Protein AF-A0A0D2W144-F1 (afdb_monomer_lite)

Secondary structure (DSSP, 8-state):
--HHHHHHHH--SS-B-SS-HHHHHHHHHHHHHHTT-GGGGG-----TTSTTHHHHHHHHHHHHHHHHHTB-HHHHHHHHHHHHHTT-

Structure (mmCIF, N/CA/C/O backbone):
data_AF-A0A0D2W144-F1
#
_entry.id   AF-A0A0D2W144-F1
#
loop_
_atom_site.group_PDB
_atom_site.id
_atom_site.type_symbol
_atom_site.label_atom_id
_atom_site.label_alt_id
_atom_site.label_comp_id
_atom_site.label_asym_id
_atom_site.label_entity_id
_atom_site.label_seq_id
_atom_site.pdbx_PDB_ins_code
_atom_site.Cartn_x
_atom_site.Cartn_y
_atom_site.Cartn_z
_atom_site.occupancy
_atom_site.B_iso_or_equiv
_atom_site.auth_seq_id
_atom_site.auth_comp_id
_atom_site.auth_asym_id
_atom_site.auth_atom_id
_atom_site.pdbx_PDB_model_num
ATOM 1 N N . MET A 1 1 ? 10.146 16.475 10.995 1.00 53.69 1 MET A N 1
ATOM 2 C CA . MET A 1 1 ? 9.686 15.117 10.633 1.00 53.69 1 MET A CA 1
ATOM 3 C C . MET A 1 1 ? 10.893 14.204 10.651 1.00 53.69 1 MET A C 1
ATOM 5 O O . MET A 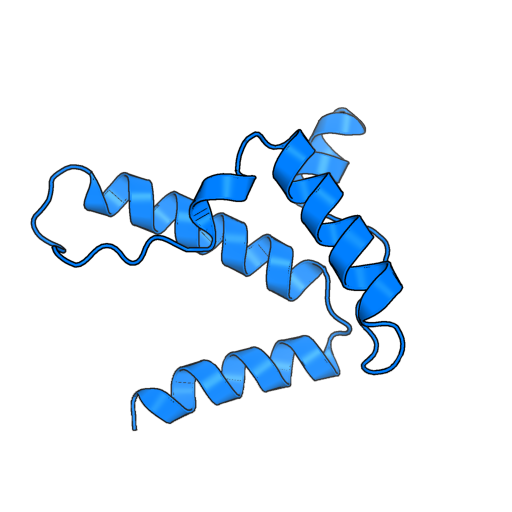1 1 ? 11.908 14.583 10.077 1.00 53.69 1 MET A O 1
ATOM 9 N N . SER A 1 2 ? 10.827 13.079 11.359 1.00 69.00 2 SER A N 1
ATOM 10 C CA . SER A 1 2 ? 11.905 12.085 11.368 1.00 69.00 2 SER A CA 1
ATOM 11 C C . SER A 1 2 ? 11.853 11.215 10.102 1.00 69.00 2 SER A C 1
ATOM 13 O O . SER A 1 2 ? 10.812 11.119 9.454 1.00 69.00 2 SER A O 1
ATOM 15 N N . ASN A 1 3 ? 12.954 10.542 9.746 1.00 56.50 3 ASN A N 1
ATOM 16 C CA . ASN A 1 3 ? 12.961 9.587 8.624 1.00 56.50 3 ASN A CA 1
ATOM 17 C C . ASN A 1 3 ? 11.990 8.409 8.843 1.00 56.50 3 ASN A C 1
ATOM 19 O O . ASN A 1 3 ? 11.475 7.851 7.876 1.00 56.50 3 ASN A O 1
ATOM 23 N N . PHE A 1 4 ? 11.697 8.063 10.101 1.00 57.78 4 PHE A N 1
ATOM 24 C CA . PHE A 1 4 ? 10.684 7.065 10.451 1.00 57.78 4 PHE A CA 1
ATOM 25 C C . PHE A 1 4 ? 9.269 7.529 10.081 1.00 57.78 4 PHE A C 1
ATOM 27 O O . PHE A 1 4 ? 8.504 6.742 9.524 1.00 57.78 4 PHE A O 1
ATOM 34 N N . ASP A 1 5 ? 8.955 8.811 10.291 1.00 59.31 5 ASP A N 1
ATOM 35 C CA . ASP A 1 5 ? 7.659 9.393 9.910 1.00 59.31 5 ASP A CA 1
ATOM 36 C C . ASP A 1 5 ? 7.476 9.417 8.382 1.00 59.31 5 ASP A C 1
ATOM 38 O O . ASP A 1 5 ? 6.367 9.253 7.875 1.00 59.31 5 ASP A O 1
ATOM 42 N N . LEU A 1 6 ? 8.574 9.581 7.634 1.00 57.44 6 LEU A N 1
ATOM 43 C CA . LEU A 1 6 ? 8.564 9.575 6.171 1.00 57.44 6 LEU A CA 1
ATOM 44 C C . LEU A 1 6 ? 8.318 8.165 5.602 1.00 57.44 6 LEU A C 1
ATOM 46 O O . LEU A 1 6 ? 7.455 7.999 4.741 1.00 57.44 6 LEU A O 1
ATOM 50 N N . CYS A 1 7 ? 9.010 7.138 6.113 1.00 58.78 7 CYS A N 1
ATOM 51 C CA . CYS A 1 7 ? 8.778 5.740 5.716 1.00 58.78 7 CYS A CA 1
ATOM 52 C C . CYS A 1 7 ? 7.370 5.256 6.089 1.00 58.78 7 CYS A C 1
ATOM 54 O O . CYS A 1 7 ? 6.725 4.579 5.288 1.00 58.78 7 CYS A O 1
ATOM 56 N N . ALA A 1 8 ? 6.860 5.653 7.260 1.00 63.09 8 ALA A N 1
ATOM 57 C CA . ALA A 1 8 ? 5.481 5.372 7.660 1.00 63.09 8 ALA A CA 1
ATOM 58 C C . ALA A 1 8 ? 4.453 6.048 6.730 1.00 63.09 8 ALA A C 1
ATOM 60 O O . ALA A 1 8 ? 3.357 5.526 6.522 1.00 63.09 8 ALA A O 1
ATOM 61 N N . SER A 1 9 ? 4.802 7.191 6.129 1.00 67.19 9 SER A N 1
ATOM 62 C CA . SER A 1 9 ? 3.906 7.928 5.235 1.00 67.19 9 SER A CA 1
ATOM 63 C C . SER A 1 9 ? 3.933 7.440 3.780 1.00 67.19 9 SER A C 1
ATOM 65 O O . SER A 1 9 ? 2.900 7.523 3.117 1.00 67.19 9 SER A O 1
ATOM 67 N N . ILE A 1 10 ? 5.073 6.967 3.263 1.00 70.50 10 ILE A N 1
ATOM 68 C CA . ILE A 1 10 ? 5.250 6.678 1.824 1.00 70.50 10 ILE A CA 1
ATOM 69 C C . ILE A 1 10 ? 5.100 5.181 1.498 1.00 70.50 10 ILE A C 1
ATOM 71 O O . ILE A 1 10 ? 4.659 4.844 0.399 1.00 70.50 10 ILE A O 1
ATOM 75 N N . GLY A 1 11 ? 5.384 4.283 2.446 1.00 80.44 11 GLY A N 1
ATOM 76 C CA . GLY A 1 11 ? 5.352 2.836 2.220 1.00 80.4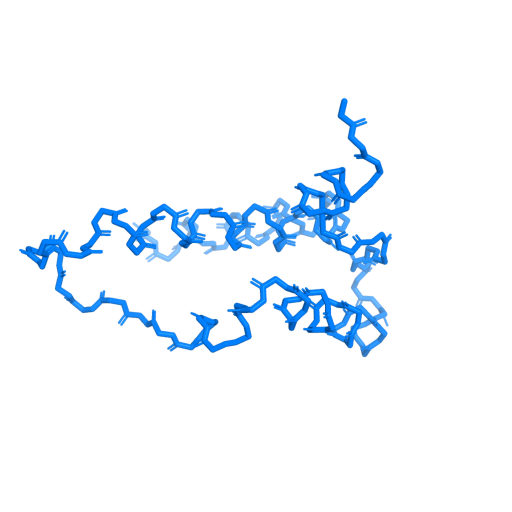4 11 GLY A CA 1
ATOM 77 C C . GLY A 1 11 ? 6.704 2.262 1.791 1.00 80.44 11 GLY A C 1
ATOM 78 O O . GLY A 1 11 ? 7.760 2.756 2.181 1.00 80.44 11 GLY A O 1
ATOM 79 N N . THR A 1 12 ? 6.683 1.192 0.992 1.00 85.50 12 THR A N 1
ATOM 80 C CA . THR A 1 12 ? 7.904 0.592 0.426 1.00 85.50 12 THR A CA 1
ATOM 81 C C . THR A 1 12 ? 8.493 1.456 -0.695 1.00 85.50 12 THR A C 1
ATOM 83 O O . THR A 1 12 ? 7.769 2.010 -1.521 1.00 85.50 12 THR A O 1
ATOM 86 N N . THR A 1 13 ? 9.824 1.533 -0.764 1.00 87.81 13 THR A N 1
ATOM 87 C CA . THR A 1 13 ? 10.551 2.166 -1.880 1.00 87.81 13 THR A CA 1
ATOM 88 C C . THR A 1 13 ? 10.673 1.249 -3.098 1.00 87.81 13 THR A C 1
ATOM 90 O O . THR A 1 13 ? 10.964 1.717 -4.198 1.00 87.81 13 THR A O 1
ATOM 93 N N . THR A 1 14 ? 10.423 -0.054 -2.929 1.00 93.44 14 THR A N 1
ATOM 94 C CA . THR A 1 14 ? 10.344 -1.001 -4.044 1.00 93.44 14 THR A CA 1
ATOM 95 C C . THR A 1 14 ? 9.032 -0.762 -4.771 1.00 93.44 14 THR A C 1
ATOM 97 O O . THR A 1 14 ? 7.977 -1.123 -4.262 1.00 93.44 14 THR A O 1
ATOM 100 N N . LYS A 1 15 ? 9.081 -0.156 -5.958 1.00 94.75 15 LYS A N 1
ATOM 101 C CA . LYS A 1 15 ? 7.889 0.067 -6.781 1.00 94.75 15 LYS A CA 1
ATOM 102 C C . LYS A 1 15 ? 7.509 -1.183 -7.565 1.00 94.75 15 LYS A C 1
ATOM 104 O O . LYS A 1 15 ? 8.366 -1.823 -8.179 1.00 94.75 15 LYS A O 1
ATOM 109 N N . PHE A 1 16 ? 6.223 -1.522 -7.581 1.00 96.19 16 PHE A N 1
ATOM 110 C CA . PHE A 1 16 ? 5.709 -2.559 -8.467 1.00 96.19 16 PHE A CA 1
ATOM 111 C C . PHE A 1 16 ? 5.725 -2.069 -9.910 1.00 96.19 16 PHE A C 1
ATOM 113 O O . PHE A 1 16 ? 5.060 -1.085 -10.231 1.00 96.19 16 PHE A O 1
ATOM 120 N N . ASN A 1 17 ? 6.435 -2.784 -10.779 1.00 95.75 17 ASN A N 1
ATOM 121 C CA . ASN A 1 17 ? 6.609 -2.437 -12.191 1.00 95.75 17 ASN A CA 1
ATOM 122 C C . ASN A 1 17 ? 5.963 -3.446 -13.157 1.00 95.75 17 ASN A C 1
ATOM 124 O O . ASN A 1 17 ? 6.233 -3.427 -14.358 1.00 95.75 17 ASN A O 1
ATOM 128 N N . GLY A 1 18 ? 5.131 -4.355 -12.641 1.00 93.75 18 GLY A N 1
ATOM 129 C CA . GLY A 1 18 ? 4.464 -5.390 -13.433 1.00 93.75 18 GLY A CA 1
ATOM 130 C C . GLY A 1 18 ? 5.298 -6.652 -13.661 1.00 93.75 18 GLY A C 1
ATOM 131 O O . GLY A 1 18 ? 4.750 -7.663 -14.088 1.00 93.75 18 GLY A O 1
ATOM 132 N N . ARG A 1 19 ? 6.605 -6.632 -13.364 1.00 96.81 19 ARG A N 1
ATOM 133 C CA . ARG A 1 19 ? 7.514 -7.781 -13.559 1.00 96.81 19 ARG A CA 1
ATOM 134 C C . ARG A 1 19 ? 8.151 -8.279 -12.264 1.00 96.81 19 ARG A C 1
ATOM 136 O O . ARG A 1 19 ? 8.609 -9.413 -12.210 1.00 96.81 19 ARG A O 1
ATOM 143 N N . ASN A 1 20 ? 8.172 -7.456 -11.220 1.00 96.94 20 ASN A N 1
ATOM 144 C CA . ASN A 1 20 ? 8.841 -7.733 -9.948 1.00 96.94 20 ASN A CA 1
ATOM 145 C C . ASN A 1 20 ? 7.876 -8.119 -8.816 1.00 96.94 20 ASN A C 1
ATOM 147 O O . ASN A 1 20 ? 8.140 -7.790 -7.661 1.00 96.94 20 ASN A O 1
ATOM 151 N N . TYR A 1 21 ? 6.765 -8.798 -9.129 1.00 95.00 21 TYR A N 1
ATOM 152 C CA . TYR A 1 21 ? 5.698 -9.061 -8.154 1.00 95.00 21 TYR A CA 1
ATOM 153 C C . TYR A 1 21 ? 6.210 -9.703 -6.861 1.00 95.00 21 TYR A C 1
ATOM 155 O O . TYR A 1 21 ? 5.898 -9.197 -5.793 1.00 95.00 21 TYR A O 1
ATOM 163 N N . ALA A 1 22 ? 7.030 -10.758 -6.946 1.00 96.75 22 ALA A N 1
ATOM 164 C CA . ALA A 1 22 ? 7.534 -11.459 -5.763 1.00 96.75 22 ALA A CA 1
ATOM 165 C C . ALA A 1 22 ? 8.276 -10.507 -4.806 1.00 96.75 22 ALA A C 1
ATOM 167 O O . ALA A 1 22 ? 7.852 -10.334 -3.665 1.00 96.75 22 ALA A O 1
ATOM 168 N N . LEU A 1 23 ? 9.294 -9.801 -5.311 1.00 95.88 23 LEU A N 1
ATOM 169 C CA . LEU A 1 23 ? 10.086 -8.847 -4.531 1.00 95.88 23 LEU A CA 1
ATOM 170 C C . LEU A 1 23 ? 9.235 -7.693 -3.980 1.00 95.88 23 LEU A C 1
ATOM 172 O O . LEU A 1 23 ? 9.361 -7.319 -2.817 1.00 95.88 23 LEU A O 1
ATOM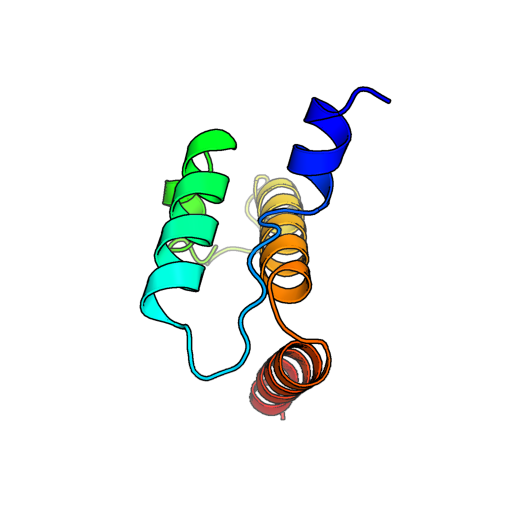 176 N N . TRP A 1 24 ? 8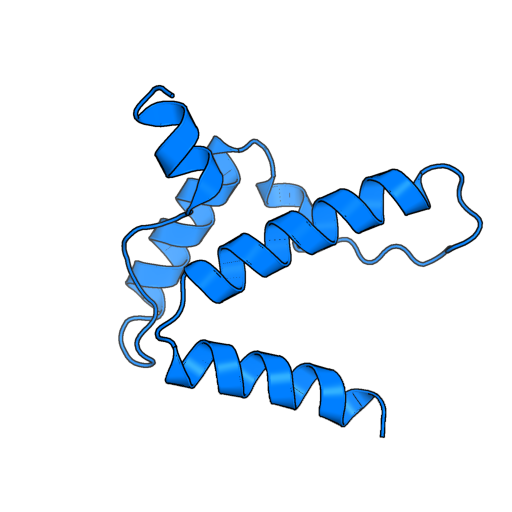.358 -7.127 -4.810 1.00 96.31 24 TRP A N 1
ATOM 177 C CA . TRP A 1 24 ? 7.465 -6.053 -4.384 1.00 96.31 24 TRP A CA 1
ATOM 178 C C . TRP A 1 24 ? 6.505 -6.516 -3.284 1.00 96.31 24 TRP A C 1
ATOM 180 O O . TRP A 1 24 ? 6.350 -5.823 -2.282 1.00 96.31 24 TRP A O 1
ATOM 190 N N . SER A 1 25 ? 5.887 -7.687 -3.456 1.00 93.06 25 SER A N 1
ATOM 191 C CA . SER A 1 25 ? 4.893 -8.220 -2.525 1.00 93.06 25 SER A CA 1
ATOM 192 C C . SER A 1 25 ? 5.504 -8.505 -1.157 1.00 93.06 25 SER A C 1
ATOM 194 O O . SER A 1 25 ? 4.910 -8.145 -0.146 1.00 93.06 25 SER A O 1
ATOM 196 N N . GLU A 1 26 ? 6.722 -9.049 -1.114 1.00 94.19 26 GLU A N 1
ATOM 197 C CA . GLU A 1 26 ? 7.453 -9.293 0.129 1.00 94.19 26 GLU A CA 1
ATOM 198 C C . GLU A 1 26 ? 7.819 -7.979 0.835 1.00 94.19 26 GLU A C 1
ATOM 200 O O . GLU A 1 26 ? 7.595 -7.832 2.040 1.00 94.19 26 GLU A O 1
ATOM 205 N N . ALA A 1 27 ? 8.306 -6.985 0.085 1.00 93.00 27 ALA A N 1
ATOM 206 C CA . ALA A 1 27 ? 8.637 -5.671 0.630 1.00 93.00 27 ALA A CA 1
ATOM 207 C C . ALA A 1 27 ? 7.392 -4.937 1.160 1.00 93.00 27 ALA A C 1
ATOM 209 O O . ALA A 1 27 ? 7.422 -4.352 2.244 1.00 93.00 27 ALA A O 1
ATOM 210 N N . PHE A 1 28 ? 6.283 -4.982 0.417 1.00 91.38 28 PHE A N 1
ATOM 211 C CA . PHE A 1 28 ? 5.017 -4.375 0.821 1.00 91.38 28 PHE A CA 1
ATOM 212 C C . PHE A 1 28 ? 4.416 -5.085 2.040 1.00 91.38 28 PHE A C 1
ATOM 214 O O . PHE A 1 28 ? 3.991 -4.425 2.985 1.00 91.38 28 PHE A O 1
ATOM 221 N N . HIS A 1 29 ? 4.450 -6.419 2.074 1.00 89.69 29 HIS A N 1
ATOM 222 C CA . HIS A 1 29 ? 3.972 -7.204 3.212 1.00 89.69 29 HIS A CA 1
ATOM 223 C C . HIS A 1 29 ? 4.793 -6.929 4.481 1.00 89.69 29 HIS A C 1
ATOM 225 O O . HIS A 1 29 ? 4.229 -6.671 5.544 1.00 89.69 29 HIS A O 1
ATOM 231 N N . THR A 1 30 ? 6.122 -6.880 4.358 1.00 90.12 30 THR A N 1
ATOM 232 C CA . THR A 1 30 ? 7.030 -6.514 5.458 1.00 90.12 30 THR A CA 1
ATOM 233 C C . THR A 1 30 ? 6.746 -5.102 5.975 1.00 90.12 30 THR A C 1
ATOM 235 O O . THR A 1 30 ? 6.691 -4.880 7.187 1.00 90.12 30 THR A O 1
ATOM 238 N N . PHE A 1 31 ? 6.498 -4.147 5.070 1.00 89.25 31 PHE A N 1
ATOM 239 C CA . PHE A 1 31 ? 6.077 -2.799 5.447 1.00 89.25 31 PHE A CA 1
ATOM 240 C C . PHE A 1 31 ? 4.769 -2.821 6.251 1.00 89.25 31 PHE A C 1
ATOM 242 O O . PHE A 1 31 ? 4.723 -2.235 7.332 1.00 89.25 31 PHE A O 1
ATOM 249 N N . LEU A 1 32 ? 3.735 -3.532 5.799 1.00 87.50 32 LEU A N 1
ATOM 250 C CA . LEU A 1 32 ? 2.470 -3.626 6.538 1.00 87.50 32 LEU A CA 1
ATOM 251 C C . LEU A 1 32 ? 2.637 -4.254 7.926 1.00 87.50 32 LEU A C 1
ATOM 253 O O . LEU A 1 32 ? 2.032 -3.768 8.887 1.00 87.50 32 LEU A O 1
ATOM 257 N N . GLY A 1 33 ? 3.498 -5.269 8.043 1.00 86.69 33 GLY A N 1
ATOM 258 C CA . GLY A 1 33 ? 3.888 -5.852 9.327 1.00 86.69 33 GLY A CA 1
ATOM 259 C C . GLY A 1 33 ? 4.512 -4.814 10.266 1.00 86.69 33 GLY A C 1
ATOM 260 O O . GLY A 1 33 ? 4.106 -4.711 11.421 1.00 86.69 33 GLY A O 1
ATOM 261 N N . SER A 1 34 ? 5.410 -3.957 9.760 1.00 85.38 34 SER A N 1
ATOM 262 C CA . SER A 1 34 ? 6.019 -2.870 10.553 1.00 85.38 34 SER A CA 1
ATOM 263 C C . SER A 1 34 ? 5.010 -1.832 11.063 1.00 85.38 34 SER A C 1
ATOM 265 O O . SER A 1 34 ? 5.250 -1.185 12.079 1.00 85.38 34 SER A O 1
ATOM 267 N N . GLN A 1 35 ? 3.877 -1.676 10.372 1.00 84.81 35 GLN A N 1
ATOM 268 C CA . GLN A 1 35 ? 2.801 -0.765 10.766 1.00 84.81 35 GLN A CA 1
ATOM 269 C C . GLN A 1 35 ? 1.782 -1.419 11.718 1.00 84.81 35 GLN A C 1
ATOM 271 O O . GLN A 1 35 ? 0.854 -0.736 12.158 1.00 84.81 35 GLN A O 1
ATOM 276 N N . GLY 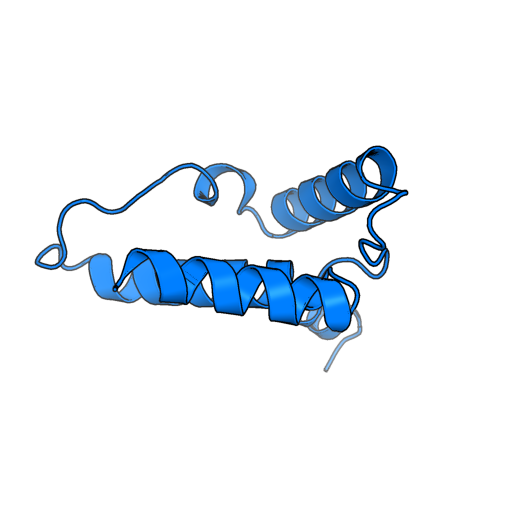A 1 36 ? 1.912 -2.724 12.004 1.00 81.06 36 GLY A N 1
ATOM 277 C CA . GLY A 1 36 ? 0.940 -3.509 12.776 1.00 81.06 36 GLY A CA 1
ATOM 278 C C . GLY A 1 36 ? -0.401 -3.699 12.057 1.00 81.06 36 GLY A C 1
ATOM 279 O O . GLY A 1 36 ? -1.453 -3.675 12.698 1.00 81.06 36 GLY A O 1
ATOM 280 N N . ARG A 1 37 ? -0.390 -3.773 10.716 1.00 70.56 37 ARG A N 1
ATOM 281 C CA . ARG A 1 37 ? -1.596 -3.686 9.859 1.00 70.56 37 ARG A CA 1
ATOM 282 C C . ARG A 1 37 ? -1.750 -4.822 8.845 1.00 70.56 37 ARG A C 1
ATOM 284 O O . ARG A 1 37 ? -2.620 -4.753 7.978 1.00 70.56 37 ARG A O 1
ATOM 291 N N . ASP A 1 38 ? -0.953 -5.870 8.968 1.00 67.31 38 ASP A N 1
ATOM 292 C CA . ASP A 1 38 ? -1.018 -7.099 8.170 1.00 67.31 38 ASP A CA 1
ATOM 293 C C . ASP A 1 38 ? -2.418 -7.754 8.168 1.00 67.31 3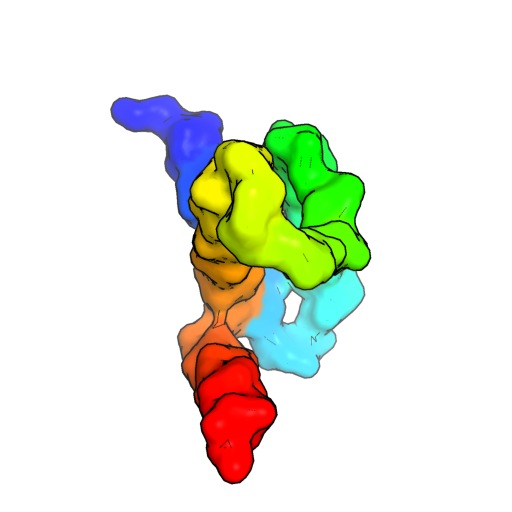8 ASP A C 1
ATOM 295 O O . ASP A 1 38 ? -2.911 -8.173 7.122 1.00 67.31 38 ASP A O 1
ATOM 299 N N . HIS A 1 39 ? -3.129 -7.736 9.298 1.00 64.38 39 HIS A N 1
ATOM 300 C CA . HIS A 1 39 ? -4.461 -8.348 9.424 1.00 64.38 39 HIS A CA 1
ATOM 301 C C . HIS A 1 39 ? -5.604 -7.584 8.716 1.00 64.38 39 HIS A C 1
ATOM 303 O O . HIS A 1 39 ? -6.716 -8.106 8.600 1.00 64.38 39 HIS A O 1
ATOM 309 N N . HIS A 1 40 ? -5.389 -6.341 8.265 1.00 61.22 40 HIS A N 1
ATOM 310 C CA . HIS A 1 40 ? -6.476 -5.492 7.748 1.00 61.22 40 HIS A CA 1
ATOM 311 C C . HIS A 1 40 ? -6.787 -5.706 6.262 1.00 61.22 40 HIS A C 1
ATOM 313 O O . HIS A 1 40 ? -7.886 -5.368 5.826 1.00 61.22 40 HIS A O 1
ATOM 319 N N . LEU A 1 41 ? -5.864 -6.298 5.495 1.00 61.66 41 LEU A N 1
ATOM 320 C CA . LEU A 1 41 ? -6.030 -6.515 4.050 1.00 61.66 41 LEU A CA 1
ATOM 321 C C . LEU A 1 41 ? -7.216 -7.427 3.692 1.00 61.66 41 LEU A C 1
ATOM 323 O O . LEU A 1 41 ? -7.693 -7.397 2.563 1.00 61.66 41 LEU A O 1
ATOM 327 N N . VAL A 1 42 ? -7.698 -8.229 4.644 1.00 56.59 42 VAL A N 1
ATOM 328 C CA . VAL A 1 42 ? -8.699 -9.280 4.401 1.00 56.59 42 VAL A CA 1
ATOM 329 C C . VAL A 1 42 ? -10.100 -8.879 4.890 1.00 56.59 42 VAL A C 1
ATOM 331 O O . VAL A 1 42 ? -11.083 -9.550 4.582 1.00 56.59 42 VAL A O 1
ATOM 334 N N . ARG A 1 43 ? -10.242 -7.783 5.652 1.00 63.06 43 ARG A N 1
ATOM 335 C CA . ARG A 1 43 ? -11.492 -7.492 6.373 1.00 63.06 43 ARG A CA 1
ATOM 336 C C . ARG A 1 43 ? -12.350 -6.443 5.666 1.00 63.06 43 ARG A C 1
ATOM 338 O O . ARG A 1 43 ? -12.179 -5.245 5.876 1.00 63.06 43 ARG A O 1
ATOM 345 N N . THR A 1 44 ? -13.338 -6.894 4.898 1.00 68.31 44 THR A N 1
ATOM 346 C CA . THR A 1 44 ? -14.421 -6.032 4.400 1.00 68.31 44 THR A CA 1
ATOM 347 C C . THR A 1 44 ? -15.402 -5.728 5.536 1.00 68.31 44 THR A C 1
ATOM 349 O O . THR A 1 44 ? -15.969 -6.646 6.128 1.00 68.31 44 THR A O 1
ATOM 352 N N . MET A 1 45 ? -15.616 -4.450 5.869 1.00 70.50 45 MET A N 1
ATOM 353 C CA . MET A 1 45 ? -16.704 -4.071 6.780 1.00 70.50 45 MET A CA 1
ATOM 354 C C . MET A 1 45 ? -18.046 -4.206 6.065 1.00 70.50 45 MET A C 1
ATOM 356 O O . MET A 1 45 ? -18.309 -3.500 5.098 1.00 70.50 45 MET A O 1
ATOM 360 N N . ALA A 1 46 ? -18.902 -5.095 6.569 1.00 68.12 46 ALA A N 1
ATOM 361 C CA . ALA A 1 46 ? -20.222 -5.347 5.995 1.00 68.12 46 ALA A CA 1
ATOM 362 C C . ALA A 1 46 ? -21.287 -4.317 6.420 1.00 68.12 46 ALA A C 1
ATOM 364 O O . ALA A 1 46 ? -22.308 -4.193 5.752 1.00 68.12 46 ALA A O 1
ATOM 365 N N . ASN A 1 47 ? -21.073 -3.589 7.526 1.00 79.62 47 ASN A N 1
ATOM 366 C CA . ASN A 1 47 ? -22.081 -2.700 8.107 1.00 79.62 47 ASN A CA 1
ATOM 367 C C . ASN A 1 47 ? -21.587 -1.249 8.211 1.00 79.62 47 ASN A C 1
ATOM 369 O O . ASN A 1 47 ? -20.749 -0.923 9.050 1.00 79.62 47 ASN A O 1
ATOM 373 N N . THR A 1 48 ? -22.154 -0.371 7.385 1.00 78.75 48 THR A N 1
ATOM 374 C CA . THR A 1 48 ? -21.868 1.073 7.375 1.00 78.75 48 THR A CA 1
ATOM 375 C C . THR A 1 48 ? -22.485 1.831 8.554 1.00 78.75 48 THR A C 1
ATOM 377 O O . THR A 1 48 ? -22.080 2.959 8.821 1.00 78.75 48 THR A O 1
ATOM 380 N N . GLN A 1 49 ? -23.428 1.215 9.275 1.00 85.44 49 GLN A N 1
ATOM 381 C CA . GLN A 1 49 ? -24.064 1.767 10.478 1.00 85.44 49 GLN A CA 1
ATOM 382 C C . GLN A 1 49 ? -23.305 1.416 11.767 1.00 85.44 49 GLN A C 1
ATOM 384 O O . GLN A 1 49 ? -23.679 1.869 12.847 1.00 85.44 49 GLN A O 1
ATOM 389 N N . ASP A 1 50 ? -22.251 0.597 11.687 1.00 85.69 50 ASP A N 1
ATOM 390 C CA . ASP A 1 50 ? -21.401 0.312 12.842 1.00 85.69 50 ASP A CA 1
ATOM 391 C C . ASP A 1 50 ? -20.669 1.604 13.262 1.00 85.69 50 ASP A C 1
ATOM 393 O O . ASP A 1 50 ? -20.023 2.235 12.420 1.00 85.69 50 ASP A O 1
ATOM 397 N N . PRO A 1 51 ? -20.687 1.996 14.548 1.00 86.56 51 PRO A N 1
ATOM 398 C CA . PRO A 1 51 ? -19.915 3.136 15.047 1.00 86.56 51 PRO A CA 1
ATOM 399 C C . PRO A 1 51 ? -18.416 3.090 14.693 1.00 86.56 51 PRO A C 1
ATOM 401 O O . PRO A 1 51 ? -17.761 4.126 14.598 1.00 86.56 51 PRO A O 1
ATOM 404 N N . LYS A 1 52 ? -17.860 1.895 14.458 1.00 84.62 52 LYS A N 1
ATOM 405 C CA . LYS A 1 52 ? -16.466 1.669 14.044 1.00 84.62 52 LYS A CA 1
ATOM 406 C C . LYS A 1 52 ? -16.233 1.881 12.546 1.00 84.62 52 LYS A C 1
ATOM 408 O O . LYS A 1 52 ? -15.080 1.844 12.112 1.00 84.62 52 LYS A O 1
ATOM 413 N N . TYR A 1 53 ? -17.281 2.104 11.749 1.00 83.12 53 TYR A N 1
ATOM 414 C CA . TYR A 1 53 ? -17.182 2.272 10.299 1.00 83.12 53 TYR A CA 1
ATOM 415 C C . TYR A 1 53 ? -16.306 3.465 9.913 1.00 83.12 53 TYR A C 1
ATOM 417 O O . TYR A 1 53 ? -15.461 3.336 9.033 1.00 83.12 53 TYR A O 1
ATOM 425 N N . ALA A 1 54 ? -16.443 4.605 10.599 1.00 85.25 54 ALA A N 1
ATOM 426 C CA . ALA A 1 54 ? -15.634 5.791 10.316 1.00 85.25 54 ALA A CA 1
ATOM 427 C C . ALA A 1 54 ? -14.131 5.512 10.491 1.00 85.25 54 ALA A C 1
ATOM 429 O O . ALA A 1 54 ? -13.328 5.805 9.604 1.00 85.25 54 ALA A O 1
ATOM 430 N N . THR A 1 55 ? -13.765 4.870 11.601 1.00 84.38 55 THR A N 1
ATOM 431 C CA . THR A 1 55 ? -12.390 4.454 11.891 1.00 84.38 55 THR A CA 1
ATOM 432 C C . THR A 1 55 ? -11.884 3.426 10.878 1.00 84.38 55 THR A C 1
ATOM 434 O O . THR A 1 55 ? -10.779 3.566 10.360 1.00 84.38 55 THR A O 1
ATOM 437 N N . TRP A 1 56 ? -12.696 2.422 10.539 1.00 84.25 56 TRP A N 1
ATOM 438 C CA . TRP A 1 56 ? -12.345 1.438 9.513 1.00 84.25 56 TRP A CA 1
ATOM 439 C C . TRP A 1 56 ? -12.120 2.089 8.143 1.00 84.25 56 TRP A C 1
ATOM 441 O O . TRP A 1 56 ? -11.115 1.810 7.498 1.00 84.25 56 TRP A O 1
ATOM 451 N N . ARG A 1 57 ? -12.990 3.020 7.732 1.00 83.81 57 ARG A N 1
ATOM 452 C CA . ARG A 1 57 ? -12.868 3.757 6.465 1.00 83.81 57 ARG A CA 1
ATOM 453 C C . ARG A 1 57 ? -11.574 4.563 6.409 1.00 83.81 57 ARG A C 1
ATOM 455 O O . ARG A 1 57 ? -10.904 4.572 5.383 1.00 83.81 57 ARG A O 1
ATOM 462 N N . GLN A 1 58 ? -11.209 5.228 7.505 1.00 84.12 58 GLN A N 1
ATOM 463 C CA . GLN A 1 58 ? -9.947 5.960 7.582 1.00 84.12 58 GLN A CA 1
ATOM 464 C C . GLN A 1 58 ? -8.750 5.019 7.397 1.00 84.12 58 GLN A C 1
ATOM 466 O O . GLN A 1 58 ? -7.821 5.345 6.658 1.00 84.12 58 GLN A O 1
ATOM 471 N N . TYR A 1 59 ? -8.780 3.841 8.023 1.00 83.00 59 TYR A N 1
ATOM 472 C CA . TYR A 1 59 ? -7.736 2.837 7.842 1.00 83.00 59 TYR A CA 1
ATOM 473 C C . TYR A 1 59 ? -7.686 2.283 6.415 1.00 83.00 59 TYR A C 1
ATOM 475 O O . TYR A 1 59 ? -6.593 2.186 5.856 1.00 83.00 59 TYR A O 1
ATOM 483 N N . ASP A 1 60 ? -8.835 1.994 5.805 1.00 83.19 60 ASP A N 1
ATOM 484 C CA . ASP A 1 60 ? -8.941 1.548 4.412 1.00 83.19 60 ASP A CA 1
ATOM 485 C C . ASP A 1 60 ? -8.331 2.573 3.437 1.00 83.19 60 ASP A C 1
ATOM 487 O O . ASP A 1 60 ? -7.509 2.216 2.592 1.00 83.19 60 ASP A O 1
ATOM 491 N N . CYS A 1 61 ? -8.625 3.866 3.616 1.00 84.56 61 CYS A N 1
ATOM 492 C CA . CYS A 1 61 ? -8.030 4.938 2.811 1.00 84.56 61 CYS A CA 1
ATOM 493 C C . CYS A 1 61 ? -6.500 5.000 2.941 1.00 84.56 61 CYS A C 1
ATOM 495 O O . CYS A 1 61 ? -5.801 5.192 1.944 1.00 84.56 61 CYS A O 1
ATOM 497 N N . VAL A 1 62 ? -5.960 4.820 4.151 1.00 85.88 62 VAL A N 1
ATOM 498 C CA . VAL A 1 62 ? -4.504 4.802 4.373 1.00 85.88 62 VAL A CA 1
ATOM 499 C C . VAL A 1 62 ? -3.860 3.605 3.668 1.00 85.88 62 VAL A C 1
ATOM 501 O O . VAL A 1 62 ? -2.864 3.773 2.967 1.00 85.88 62 VAL A O 1
ATOM 504 N N . MET A 1 63 ? -4.455 2.415 3.780 1.00 84.44 63 MET A N 1
ATOM 505 C CA . MET A 1 63 ? -3.945 1.205 3.122 1.00 84.44 63 MET A CA 1
ATOM 506 C C . MET A 1 63 ? -3.966 1.342 1.596 1.00 84.44 63 MET A C 1
ATOM 508 O O . MET A 1 63 ? -2.975 1.022 0.939 1.00 84.44 63 MET A O 1
ATOM 512 N N . LYS A 1 64 ? -5.054 1.885 1.033 1.00 85.94 64 LYS A N 1
ATOM 513 C CA . LYS A 1 64 ? -5.151 2.207 -0.400 1.00 85.94 64 LYS A CA 1
ATOM 514 C C . LYS A 1 64 ? -4.082 3.202 -0.834 1.00 85.94 64 LYS A C 1
ATOM 516 O O . LYS A 1 64 ? -3.448 2.996 -1.863 1.00 85.94 64 LYS A O 1
ATOM 521 N N . THR A 1 65 ? -3.838 4.234 -0.029 1.00 88.06 65 THR A N 1
ATOM 522 C CA . THR A 1 65 ? -2.795 5.230 -0.307 1.00 88.06 65 THR A CA 1
ATOM 523 C C . THR A 1 65 ? -1.417 4.574 -0.376 1.00 88.06 65 THR A C 1
ATOM 525 O O . THR A 1 65 ? -0.691 4.787 -1.344 1.00 88.06 65 THR A O 1
ATOM 528 N N . TRP A 1 66 ? -1.062 3.720 0.589 1.00 90.94 66 TRP A N 1
ATOM 529 C CA . TRP A 1 66 ? 0.208 2.986 0.552 1.00 90.94 66 TRP A CA 1
ATOM 530 C C . TRP A 1 66 ? 0.300 2.017 -0.625 1.00 90.94 66 TRP A C 1
ATOM 532 O O . TRP A 1 66 ? 1.357 1.916 -1.246 1.00 90.94 66 TRP A O 1
ATOM 542 N N . LEU A 1 67 ? -0.792 1.329 -0.962 1.00 90.12 67 LEU A N 1
ATOM 543 C CA . LEU A 1 67 ? -0.828 0.408 -2.093 1.00 90.12 67 LEU A CA 1
ATOM 544 C C . LEU A 1 67 ? -0.558 1.142 -3.411 1.00 90.12 67 LEU A C 1
ATOM 546 O O . LEU A 1 67 ? 0.356 0.756 -4.138 1.00 90.12 67 LEU A O 1
ATOM 550 N N . LEU A 1 68 ? -1.278 2.234 -3.678 1.00 90.81 68 LEU A N 1
ATOM 551 C CA . LEU A 1 68 ? -1.084 3.060 -4.875 1.00 90.81 68 LEU A CA 1
ATOM 552 C C . LEU A 1 68 ? 0.320 3.678 -4.905 1.00 90.81 68 LEU A C 1
ATOM 554 O O . LEU A 1 68 ? 1.016 3.605 -5.919 1.00 90.81 68 LEU A O 1
ATOM 558 N N . ASN A 1 69 ? 0.791 4.193 -3.765 1.00 91.31 69 ASN A N 1
ATOM 559 C CA . ASN A 1 69 ? 2.144 4.729 -3.629 1.00 91.31 69 ASN A CA 1
ATOM 560 C C . ASN A 1 69 ? 3.233 3.665 -3.769 1.00 91.31 69 ASN A C 1
ATOM 562 O O . ASN A 1 69 ? 4.375 4.023 -4.026 1.00 91.31 69 ASN A O 1
ATOM 566 N N . SER A 1 70 ? 2.926 2.378 -3.654 1.00 92.94 70 SER A N 1
ATOM 567 C CA . SER A 1 70 ? 3.899 1.307 -3.874 1.00 92.94 70 SER A CA 1
ATOM 568 C C . SER A 1 70 ? 3.980 0.849 -5.335 1.00 92.94 70 SER A C 1
ATOM 570 O O . SER A 1 70 ? 4.802 -0.002 -5.658 1.00 92.94 70 SER A O 1
ATOM 572 N N . MET A 1 71 ? 3.164 1.399 -6.238 1.00 94.50 71 MET A N 1
ATOM 573 C CA . MET A 1 71 ? 3.129 1.019 -7.653 1.00 94.50 71 MET A CA 1
ATOM 574 C C . MET A 1 71 ? 3.776 2.083 -8.548 1.00 94.50 71 MET A C 1
ATOM 576 O O . MET A 1 71 ? 3.863 3.266 -8.195 1.00 94.50 71 MET A O 1
ATOM 580 N N . GLU A 1 72 ? 4.244 1.662 -9.724 1.00 95.50 72 GLU A N 1
ATOM 581 C CA . GLU A 1 72 ? 4.562 2.585 -10.814 1.00 95.50 72 GLU A CA 1
ATOM 582 C C . GLU A 1 72 ? 3.301 3.369 -11.225 1.00 95.50 72 GLU A C 1
ATOM 584 O O . GLU A 1 72 ? 2.221 2.771 -11.296 1.00 95.50 72 GLU A O 1
ATOM 589 N N . PRO A 1 73 ? 3.397 4.674 -11.557 1.00 92.88 73 PRO A N 1
ATOM 590 C CA . PRO A 1 73 ? 2.225 5.526 -11.792 1.00 92.88 73 PRO A CA 1
ATOM 591 C C . PRO A 1 73 ? 1.231 4.972 -12.820 1.00 92.88 73 PRO A C 1
ATOM 593 O O . PRO A 1 73 ? 0.022 5.055 -12.625 1.00 92.88 73 PRO A O 1
ATOM 596 N N . LYS A 1 74 ? 1.730 4.347 -13.896 1.00 93.44 74 LYS A N 1
ATOM 597 C CA . LYS A 1 74 ? 0.880 3.730 -14.930 1.00 93.44 74 LYS A CA 1
ATOM 598 C C . LYS A 1 74 ? 0.052 2.561 -14.392 1.00 93.44 74 LYS A C 1
ATOM 600 O O . LYS A 1 74 ? -1.076 2.364 -14.828 1.00 93.44 74 LYS A O 1
ATOM 605 N N . ILE A 1 75 ? 0.614 1.788 -13.464 1.00 93.12 75 ILE A N 1
ATOM 606 C CA . ILE A 1 75 ? -0.058 0.635 -12.860 1.00 93.12 75 ILE A CA 1
ATOM 607 C C . ILE A 1 75 ? -1.053 1.112 -11.799 1.00 93.12 75 ILE A C 1
ATOM 609 O O . ILE A 1 75 ? -2.185 0.639 -11.790 1.00 93.12 75 ILE A O 1
ATOM 613 N N . ALA A 1 76 ? -0.672 2.092 -10.973 1.00 91.75 76 ALA A N 1
ATOM 614 C CA . ALA A 1 76 ? -1.574 2.706 -9.997 1.00 91.75 76 ALA A CA 1
ATOM 615 C C . ALA A 1 76 ? -2.835 3.280 -10.669 1.00 91.75 76 ALA A C 1
ATOM 617 O O . ALA A 1 76 ? -3.949 2.964 -10.256 1.00 91.75 76 ALA A O 1
ATOM 618 N N . ALA A 1 77 ? -2.661 4.037 -11.759 1.00 89.81 77 ALA A N 1
ATOM 619 C CA . ALA A 1 77 ? -3.769 4.604 -12.528 1.00 89.81 77 ALA A CA 1
ATOM 620 C C . ALA A 1 77 ? -4.696 3.525 -13.115 1.00 89.81 77 ALA A C 1
ATOM 622 O O . ALA A 1 77 ? -5.915 3.681 -13.124 1.00 89.81 77 ALA A O 1
ATOM 623 N N . PHE A 1 78 ? -4.130 2.407 -13.582 1.00 88.81 78 PHE A N 1
ATOM 624 C CA . PHE A 1 78 ? -4.917 1.284 -14.089 1.00 88.81 78 PHE A CA 1
ATOM 625 C C . PHE A 1 78 ? -5.752 0.619 -12.984 1.00 88.81 78 PHE A C 1
ATOM 627 O O . PHE A 1 78 ? -6.932 0.344 -13.190 1.00 88.81 78 PHE A O 1
ATOM 634 N N . VAL A 1 79 ? -5.174 0.406 -11.798 1.00 84.88 79 VAL A N 1
ATOM 635 C CA . VAL A 1 79 ? -5.885 -0.167 -10.640 1.00 84.88 79 VAL A CA 1
ATOM 636 C C . VAL A 1 79 ? -7.035 0.735 -10.186 1.00 84.88 79 VAL A C 1
ATOM 638 O O . VAL A 1 79 ? -8.136 0.244 -9.931 1.00 84.88 79 VAL A O 1
ATOM 641 N N . GLU A 1 80 ? -6.808 2.047 -10.125 1.00 82.88 80 GLU A N 1
ATOM 642 C CA . GLU A 1 80 ? -7.840 3.023 -9.764 1.00 82.88 80 GLU A CA 1
ATOM 643 C C . GLU A 1 80 ? -9.008 3.001 -10.765 1.00 82.88 80 GLU A C 1
ATOM 645 O O . GLU A 1 80 ? -10.166 2.899 -10.357 1.00 82.88 80 GLU A O 1
ATOM 650 N N . LEU A 1 81 ? -8.714 2.952 -12.070 1.00 80.94 81 LEU A N 1
ATOM 651 C CA . LEU A 1 81 ? -9.726 2.839 -13.127 1.00 80.94 81 LEU A CA 1
ATOM 652 C C . LEU A 1 81 ? -10.530 1.527 -13.056 1.00 80.94 81 LEU A C 1
ATOM 654 O O . LEU A 1 81 ? -11.741 1.509 -13.276 1.00 80.94 81 LEU A O 1
ATOM 658 N N . MET A 1 82 ? -9.887 0.405 -12.732 1.00 72.25 82 MET A N 1
ATOM 659 C CA . MET A 1 82 ? -10.598 -0.869 -12.571 1.00 72.25 82 MET A CA 1
ATOM 660 C C . MET A 1 82 ? -11.532 -0.862 -11.357 1.00 72.25 82 MET A C 1
ATOM 662 O O . MET A 1 82 ? -12.598 -1.476 -11.400 1.00 72.25 82 MET A O 1
ATOM 666 N N . SER A 1 83 ? -11.155 -0.161 -10.283 1.00 61.56 83 SER A N 1
ATOM 667 C CA . SER A 1 83 ? -11.994 -0.048 -9.087 1.00 61.56 83 SER A CA 1
ATOM 668 C C . SER A 1 83 ? -13.267 0.769 -9.329 1.00 61.56 83 SER A C 1
ATOM 670 O O . SER A 1 83 ? -14.304 0.437 -8.762 1.00 61.56 83 SER A O 1
ATOM 672 N N . THR A 1 84 ? -13.223 1.759 -10.228 1.00 53.09 84 THR A N 1
ATOM 673 C CA . THR A 1 84 ? -14.397 2.550 -10.633 1.00 53.09 84 THR A CA 1
ATOM 674 C C . THR A 1 84 ? -15.262 1.845 -11.678 1.00 53.09 84 THR A C 1
ATOM 676 O O . THR A 1 84 ? -16.469 2.054 -11.708 1.00 53.09 84 THR A O 1
ATOM 679 N N . THR A 1 85 ? -14.687 0.947 -12.484 1.00 45.94 85 THR A N 1
ATOM 680 C CA . THR A 1 85 ? -15.434 0.181 -13.503 1.00 45.94 85 THR A CA 1
ATOM 681 C C . THR A 1 85 ? -16.403 -0.837 -12.887 1.00 45.94 85 THR A C 1
ATOM 683 O O . THR A 1 85 ? -17.381 -1.214 -13.516 1.00 45.94 85 THR A O 1
ATOM 686 N N . LYS A 1 86 ? -16.171 -1.276 -11.644 1.00 47.59 86 LYS A N 1
ATOM 687 C CA . LYS A 1 86 ? -17.079 -2.190 -10.928 1.00 47.59 86 LYS A CA 1
ATOM 688 C C . LYS A 1 86 ? -18.362 -1.502 -10.423 1.00 47.59 86 LYS A C 1
ATOM 690 O O . LYS A 1 86 ? -19.291 -2.190 -10.016 1.00 47.59 86 LYS A O 1
ATOM 695 N N . GLU A 1 87 ? -18.390 -0.169 -10.424 1.00 49.97 87 GLU A N 1
ATOM 696 C CA . GLU A 1 87 ? -19.524 0.667 -10.000 1.00 49.97 87 GLU A CA 1
ATOM 697 C C . GLU A 1 87 ? -20.373 1.162 -11.199 1.00 49.97 87 GLU A C 1
ATOM 699 O O . GLU A 1 87 ? -21.292 1.957 -11.006 1.00 49.97 87 GLU A O 1
ATOM 704 N N . MET A 1 88 ? -20.073 0.706 -12.426 1.00 41.31 88 MET A N 1
ATOM 705 C CA . MET A 1 88 ? -20.891 0.895 -13.638 1.00 41.31 88 MET A CA 1
ATOM 706 C C . MET A 1 88 ? -21.662 -0.378 -13.982 1.00 41.31 88 MET A C 1
ATOM 708 O O . MET A 1 88 ? -22.826 -0.239 -14.420 1.00 41.31 88 MET A O 1
#

pLDDT: mean 80.15, std 14.37, range [41.31, 96.94]

Foldseek 3Di:
DDVVVVCLQQAFPQAAPPPCCVVLVVRRCVRCVVVVRNVLVPDDDPDCPPPCNVVNVVVVVSNLNNVLSRYDVVVSVVVVVVVVVVVD

Radius of gyration: 14.32 Å; chains: 1; bounding box: 37×27×30 Å

Sequence (88 aa):
MSNFDLCASIGTTTKFNGRNYALWSEAFHTFLGSQGRDHHLVRTMANTQDPKYATWRQYDCVMKTWLLNSMEPKIAAFVELMSTTKEM

Organism: Gossypium raimondii (NCBI:txid29730)